Protein AF-A0A5D0XBS6-F1 (afdb_monomer)

Mean predicted aligned error: 8.11 Å

pLDDT: mean 87.55, std 9.99, range [47.62, 96.75]

Secondary structure (DSSP, 8-state):
--PPPPHHHHHHHHHHHHHHHHTS-SS-SEEEHHHHHHHH---HHHHHHHHHHTSS--EEETTEEEEEHHHHHHHH--

Sequence (78 aa):
MTRSPTIEERRQARQEALAALETLPTEPISVRVSTAVKLTGIPRSTLYELIKSGEIETVKIGRSTFIPYRCLRRLVEG

Foldseek 3Di:
DDDDDDPVSVVVVVVVVVVVVVPDDPDDQWDALVVLCVVQVDDSVVVVVCVVVVLWDWDDDPPGIITGVVSSCVVRVD

Radius of gyration: 20.36 Å; Cα contacts (8 Å, |Δi|>4): 59; chains: 1; bounding box: 42×28×57 Å

Solvent-accessible surface area (backbone atoms only — not comparable to full-atom values): 4774 Å² total; per-residue (Å²): 140,78,84,76,77,50,73,62,60,53,50,51,55,50,51,53,54,50,55,54,59,70,70,49,75,91,66,64,75,54,38,42,67,78,51,45,28,72,74,70,70,50,56,68,67,60,54,50,49,34,41,72,73,58,78,35,63,71,48,75,58,90,95,45,64,31,33,44,35,69,50,58,49,52,69,72,74,102

Nearest PDB structures (foldseek):
  4j2n-assembly1_A  TM=9.151E-01  e=1.809E-02  Pukovnikvirus pukovnik
  6amk-assembly1_A  TM=7.731E-01  e=1.527E-01  Streptomyces venezuelae
  6ama-assembly1_B  TM=7.477E-01  e=1.428E-01  Streptomyces venezuelae
  6amk-assembly1_B  TM=8.162E-01  e=3.631E-01  Streptomyces venezuelae
  5i44-assembly1_D  TM=7.583E-01  e=4.741E-01  Bacillus subtilis subsp. subtilis str. 168

Structure (mmCIF, N/CA/C/O backbone):
data_AF-A0A5D0XBS6-F1
#
_entry.id   AF-A0A5D0XBS6-F1
#
loop_
_atom_site.group_PDB
_atom_site.id
_atom_site.type_symbol
_atom_site.label_atom_id
_atom_site.label_alt_id
_atom_site.label_comp_id
_atom_site.label_asym_id
_atom_site.label_entity_id
_atom_site.label_seq_id
_atom_site.pdbx_PDB_ins_code
_atom_site.Cartn_x
_atom_site.Cartn_y
_atom_site.Cartn_z
_atom_site.occupancy
_atom_site.B_iso_or_equiv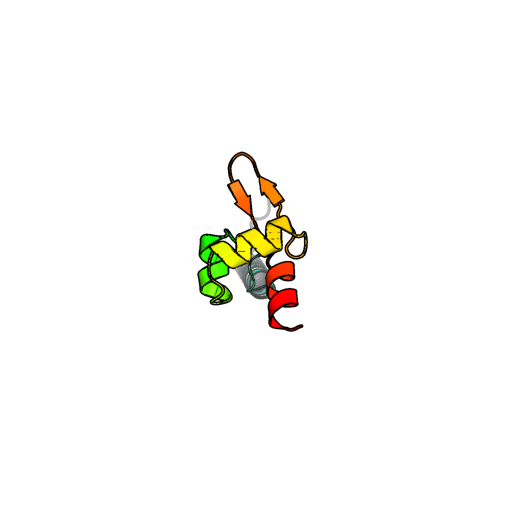
_atom_site.auth_seq_id
_atom_site.auth_comp_id
_atom_site.auth_asym_id
_atom_site.auth_atom_id
_atom_site.pdbx_PDB_model_num
ATOM 1 N N . MET A 1 1 ? 32.520 5.650 -40.039 1.00 47.62 1 MET A N 1
ATOM 2 C CA . MET A 1 1 ? 31.726 4.717 -40.869 1.00 47.62 1 MET A CA 1
ATOM 3 C C . MET A 1 1 ? 30.822 3.908 -39.950 1.00 47.62 1 MET A C 1
ATOM 5 O O . MET A 1 1 ? 31.253 2.892 -39.429 1.00 47.62 1 MET A O 1
ATOM 9 N N . THR A 1 2 ? 29.599 4.361 -39.693 1.00 54.56 2 THR A N 1
ATOM 10 C CA . THR A 1 2 ? 28.579 3.562 -38.996 1.00 54.56 2 THR A CA 1
ATOM 11 C C . THR A 1 2 ? 27.562 3.130 -40.042 1.00 54.56 2 THR A C 1
ATOM 13 O O . THR A 1 2 ? 26.935 3.973 -40.682 1.00 54.56 2 THR A O 1
ATOM 16 N N . ARG A 1 3 ? 27.457 1.818 -40.294 1.00 74.56 3 ARG A N 1
ATOM 17 C CA . ARG A 1 3 ? 26.410 1.286 -41.175 1.00 74.56 3 ARG A CA 1
ATOM 18 C C . ARG A 1 3 ? 25.063 1.622 -40.544 1.00 74.56 3 ARG A C 1
ATOM 20 O O . ARG A 1 3 ? 24.847 1.341 -39.369 1.00 74.56 3 ARG A O 1
ATOM 27 N N . SER A 1 4 ? 24.188 2.257 -41.318 1.00 62.75 4 SER A N 1
ATOM 28 C CA . SER A 1 4 ? 22.806 2.438 -40.889 1.00 62.75 4 SER A CA 1
ATOM 29 C C . SER A 1 4 ? 22.117 1.074 -40.915 1.00 62.75 4 SER A C 1
ATOM 31 O O . SER A 1 4 ? 22.246 0.381 -41.926 1.00 62.75 4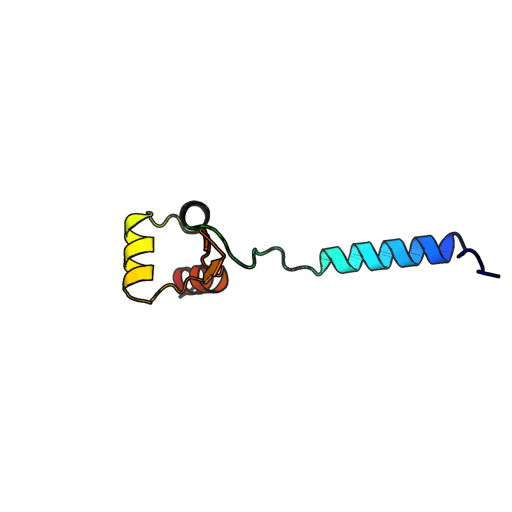 SER A O 1
ATOM 33 N N . PRO A 1 5 ? 21.414 0.683 -39.841 1.00 77.88 5 PRO A N 1
ATOM 34 C CA . PRO A 1 5 ? 20.687 -0.577 -39.816 1.00 77.88 5 PRO A CA 1
ATOM 35 C C . PRO A 1 5 ? 19.578 -0.553 -40.871 1.00 77.88 5 PRO A C 1
ATOM 37 O O . PRO A 1 5 ? 18.927 0.479 -41.092 1.00 77.88 5 PRO A O 1
ATOM 40 N N . THR A 1 6 ? 19.390 -1.689 -41.531 1.00 85.19 6 THR A N 1
ATOM 41 C CA . THR A 1 6 ? 18.342 -1.920 -42.525 1.00 85.19 6 THR A CA 1
ATOM 42 C C . THR A 1 6 ? 16.949 -1.791 -41.903 1.00 85.19 6 THR A C 1
ATOM 44 O O . THR A 1 6 ? 16.764 -1.857 -40.686 1.00 85.19 6 THR A O 1
ATOM 47 N N . ILE A 1 7 ? 15.940 -1.575 -42.755 1.00 80.06 7 ILE A N 1
ATOM 48 C CA . ILE A 1 7 ? 14.529 -1.494 -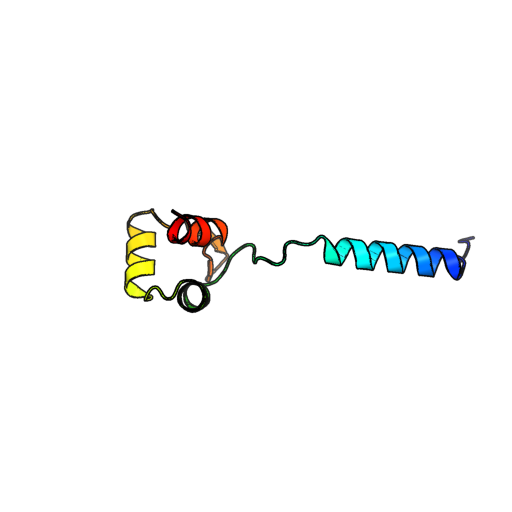42.340 1.00 80.06 7 ILE A CA 1
ATOM 49 C C . ILE A 1 7 ? 14.126 -2.742 -41.538 1.00 80.06 7 ILE A C 1
ATOM 51 O O . ILE A 1 7 ? 13.435 -2.616 -40.529 1.00 80.06 7 ILE A O 1
ATOM 55 N N . GLU A 1 8 ? 14.602 -3.920 -41.947 1.00 82.19 8 GLU A N 1
ATOM 56 C CA . GLU A 1 8 ? 14.258 -5.192 -41.312 1.00 82.19 8 GLU A CA 1
ATOM 57 C C . GLU A 1 8 ? 14.928 -5.355 -39.944 1.00 82.19 8 GLU A C 1
ATOM 59 O O . GLU A 1 8 ? 14.259 -5.700 -38.977 1.00 82.19 8 GLU A O 1
ATOM 64 N N . GLU A 1 9 ? 16.206 -4.986 -39.809 1.00 84.25 9 GLU A N 1
ATOM 65 C CA . GLU A 1 9 ? 16.898 -4.973 -38.510 1.00 84.25 9 GLU A CA 1
ATOM 66 C C . GLU A 1 9 ? 16.213 -4.017 -37.518 1.00 84.25 9 GLU A C 1
ATOM 68 O O . GLU A 1 9 ? 16.056 -4.333 -36.339 1.00 84.25 9 GLU A O 1
ATOM 73 N N . ARG A 1 10 ? 15.728 -2.862 -37.996 1.00 82.00 10 ARG A N 1
ATOM 74 C CA . ARG A 1 10 ? 14.934 -1.928 -37.177 1.00 82.00 10 ARG A CA 1
ATOM 75 C C . ARG A 1 10 ? 13.576 -2.512 -36.778 1.00 82.00 10 ARG A C 1
ATOM 77 O O . ARG A 1 10 ? 13.117 -2.267 -35.661 1.00 82.00 10 ARG A O 1
ATOM 84 N N . ARG A 1 11 ? 12.921 -3.251 -37.678 1.00 81.06 11 ARG A N 1
ATOM 85 C CA . ARG A 1 11 ? 11.630 -3.912 -37.426 1.00 81.06 11 ARG A CA 1
ATOM 86 C C . ARG A 1 11 ? 11.775 -5.023 -36.392 1.00 81.06 11 ARG A C 1
ATOM 88 O O . ARG A 1 11 ? 10.981 -5.062 -35.453 1.00 81.06 11 ARG A O 1
ATOM 95 N N . GLN A 1 12 ? 12.808 -5.846 -36.540 1.00 85.81 12 GLN A N 1
ATOM 96 C CA . GLN A 1 12 ? 13.139 -6.931 -35.626 1.00 85.81 12 GLN A CA 1
ATOM 97 C C . GLN A 1 12 ? 13.450 -6.391 -34.226 1.00 85.81 12 GLN A C 1
ATOM 99 O O . GLN A 1 12 ? 12.801 -6.788 -33.263 1.00 85.81 12 GLN A O 1
ATOM 104 N N . ALA A 1 13 ? 14.325 -5.385 -34.115 1.00 83.56 13 ALA A N 1
ATOM 105 C CA . ALA A 1 13 ? 14.641 -4.753 -32.832 1.00 83.56 13 ALA A CA 1
ATOM 106 C C . ALA A 1 13 ? 13.400 -4.143 -32.147 1.00 83.56 13 ALA A C 1
ATOM 108 O O . ALA A 1 13 ? 13.259 -4.197 -30.925 1.00 83.56 13 ALA A O 1
ATOM 109 N N . ARG A 1 14 ? 12.462 -3.581 -32.925 1.00 80.12 14 ARG A N 1
ATOM 110 C CA . ARG A 1 14 ? 11.186 -3.078 -32.395 1.00 80.12 14 ARG A CA 1
ATOM 111 C C . ARG A 1 14 ? 10.286 -4.209 -31.894 1.00 80.12 14 ARG A C 1
ATOM 113 O O . ARG A 1 14 ? 9.655 -4.037 -30.854 1.00 80.12 14 ARG A O 1
ATOM 120 N N . GLN A 1 15 ? 10.197 -5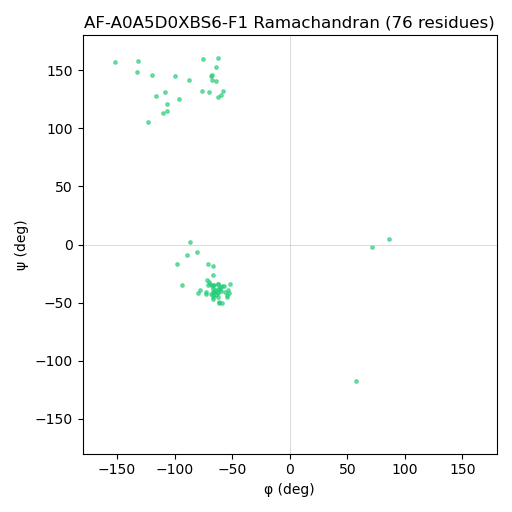.322 -32.624 1.00 83.38 15 GLN A N 1
ATOM 121 C CA . GLN A 1 15 ? 9.419 -6.492 -32.201 1.00 83.38 15 GLN A CA 1
ATOM 122 C C . GLN A 1 15 ? 9.989 -7.118 -30.928 1.00 83.38 15 GLN A C 1
ATOM 124 O O . GLN A 1 15 ? 9.230 -7.398 -30.006 1.00 83.38 15 GLN A O 1
ATOM 129 N N . GLU A 1 16 ? 11.307 -7.254 -30.836 1.00 83.38 16 GLU A N 1
ATOM 130 C CA . GLU A 1 16 ? 11.986 -7.757 -29.638 1.00 83.38 16 GLU A CA 1
ATOM 131 C C . GLU A 1 16 ? 11.768 -6.835 -28.432 1.00 83.38 16 GLU A C 1
ATOM 133 O O . GLU A 1 16 ? 11.471 -7.308 -27.337 1.00 83.38 16 GLU A O 1
ATOM 138 N N . ALA A 1 17 ? 11.820 -5.513 -28.631 1.00 79.50 17 ALA A N 1
ATOM 139 C CA . ALA A 1 17 ? 11.524 -4.547 -27.575 1.00 79.50 17 ALA A CA 1
ATOM 140 C C . ALA A 1 17 ? 10.059 -4.610 -27.100 1.00 79.50 17 ALA A C 1
ATOM 142 O O . ALA A 1 17 ? 9.798 -4.486 -25.906 1.00 79.50 17 ALA A O 1
ATOM 143 N N . LEU A 1 18 ? 9.103 -4.812 -28.014 1.00 80.19 18 LEU A N 1
ATOM 144 C CA . LEU A 1 18 ? 7.686 -4.984 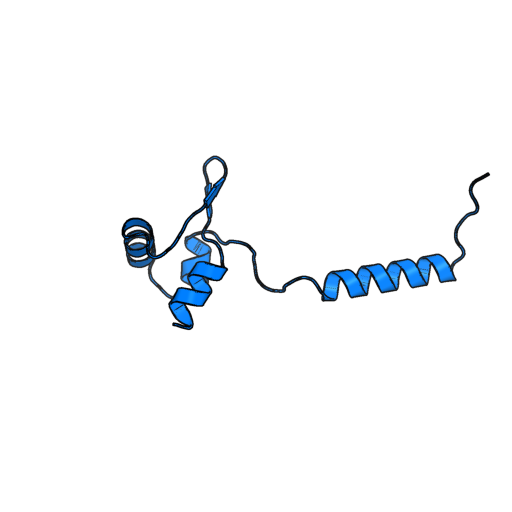-27.671 1.00 80.19 18 LEU A CA 1
ATOM 145 C C . LEU A 1 18 ? 7.450 -6.280 -26.886 1.00 80.19 18 LEU A C 1
ATOM 147 O O . LEU A 1 18 ? 6.830 -6.229 -25.827 1.00 80.19 18 LEU A O 1
ATOM 151 N N . ALA A 1 19 ? 8.008 -7.403 -27.343 1.00 82.50 19 ALA A N 1
ATOM 152 C CA . ALA A 1 19 ? 7.923 -8.681 -26.634 1.00 82.50 19 ALA A CA 1
ATOM 153 C C . ALA A 1 19 ? 8.566 -8.607 -25.236 1.00 82.50 19 ALA A C 1
ATOM 155 O O . ALA A 1 19 ? 8.040 -9.160 -24.273 1.00 82.50 19 ALA A O 1
ATOM 156 N N . ALA A 1 20 ? 9.668 -7.863 -25.086 1.00 77.19 20 ALA A N 1
ATOM 157 C CA . ALA A 1 20 ? 10.289 -7.636 -23.783 1.00 77.19 20 ALA A CA 1
ATOM 158 C C . ALA A 1 20 ? 9.360 -6.884 -22.807 1.00 77.19 20 ALA A C 1
ATOM 160 O O . ALA A 1 20 ? 9.309 -7.225 -21.625 1.00 77.19 20 ALA A O 1
ATOM 161 N N . LEU A 1 21 ? 8.588 -5.899 -23.282 1.00 76.19 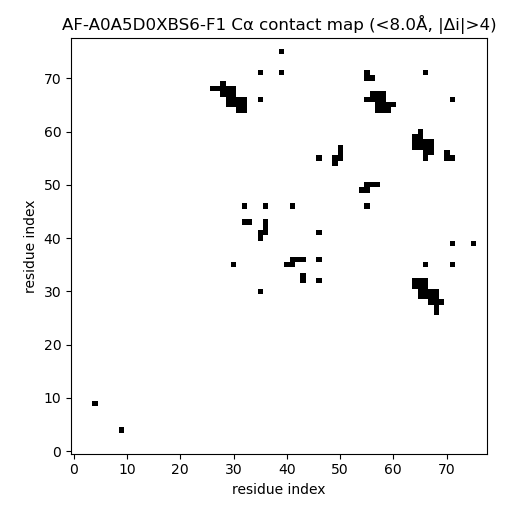21 LEU A N 1
ATOM 162 C CA . LEU A 1 21 ? 7.607 -5.191 -22.447 1.00 76.19 21 LEU A CA 1
ATOM 163 C C . LEU A 1 21 ? 6.450 -6.098 -22.008 1.00 76.19 21 LEU A C 1
ATOM 165 O O . LEU A 1 21 ? 5.978 -5.961 -20.882 1.00 76.19 21 LEU A O 1
ATOM 169 N N . GLU A 1 22 ? 6.025 -7.036 -22.858 1.00 76.81 22 GLU A N 1
ATOM 170 C CA . GLU A 1 22 ? 4.971 -8.010 -22.531 1.00 76.81 22 GLU A CA 1
ATOM 171 C C . GLU A 1 22 ? 5.392 -8.992 -21.429 1.00 76.81 22 GLU A C 1
ATOM 173 O O . GLU A 1 22 ? 4.546 -9.479 -20.683 1.00 76.81 22 GLU A O 1
ATOM 178 N N . THR A 1 23 ? 6.695 -9.251 -21.274 1.00 76.31 23 THR A N 1
ATOM 179 C CA . THR A 1 23 ? 7.214 -10.114 -20.197 1.00 76.31 23 THR A CA 1
ATOM 180 C C . THR A 1 23 ? 7.348 -9.422 -18.840 1.00 76.31 23 THR A C 1
ATOM 182 O O . THR A 1 23 ? 7.655 -10.081 -17.843 1.00 76.31 23 THR A O 1
ATOM 185 N N . LEU A 1 24 ? 7.131 -8.105 -18.764 1.00 73.56 24 LEU A N 1
ATOM 186 C CA . LEU A 1 24 ? 7.187 -7.394 -17.491 1.00 73.56 24 LEU A CA 1
ATOM 187 C C . LEU A 1 24 ? 6.029 -7.832 -16.581 1.00 73.56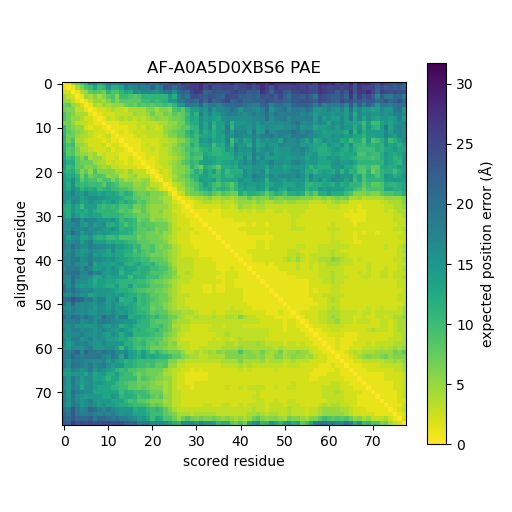 24 LEU A C 1
ATOM 189 O O . LEU A 1 24 ? 4.903 -8.013 -17.051 1.00 73.56 24 LEU A O 1
ATOM 193 N N . PRO A 1 25 ? 6.264 -7.967 -15.265 1.00 74.25 25 PRO A N 1
ATOM 194 C CA . PRO A 1 25 ? 5.196 -8.305 -14.338 1.00 74.25 25 PRO A CA 1
ATOM 195 C C . PRO A 1 25 ? 4.105 -7.228 -14.383 1.00 74.25 25 PRO A C 1
ATOM 197 O O . PRO A 1 25 ? 4.379 -6.039 -14.223 1.00 74.25 25 PRO A O 1
ATOM 200 N N . THR A 1 26 ? 2.854 -7.655 -14.566 1.00 82.44 26 THR A N 1
ATOM 201 C CA . THR A 1 26 ? 1.672 -6.771 -14.524 1.00 82.44 26 THR A CA 1
ATOM 202 C C . THR A 1 26 ? 1.434 -6.206 -13.119 1.00 82.44 26 THR A C 1
ATOM 204 O O . THR A 1 26 ? 0.733 -5.212 -12.936 1.00 82.44 26 THR A O 1
ATOM 207 N N . GLU A 1 27 ? 2.028 -6.838 -12.109 1.00 85.38 27 GLU A N 1
ATOM 208 C CA . GLU A 1 27 ? 1.863 -6.482 -10.710 1.00 85.38 27 GLU A CA 1
ATOM 209 C C . GLU A 1 27 ? 2.852 -5.405 -10.258 1.00 85.38 27 GLU A C 1
ATOM 211 O O . GLU A 1 27 ? 4.031 -5.428 -10.626 1.00 85.38 27 GLU A O 1
ATOM 216 N N . PRO A 1 28 ? 2.410 -4.463 -9.408 1.00 89.50 28 PRO A N 1
ATOM 217 C CA . PRO A 1 28 ? 3.290 -3.431 -8.891 1.00 89.50 28 PRO A CA 1
ATOM 218 C C . PRO A 1 28 ? 4.329 -4.026 -7.935 1.00 89.50 28 PRO A C 1
ATOM 220 O O . PRO A 1 28 ? 4.034 -4.900 -7.130 1.00 89.50 28 PRO A O 1
ATOM 223 N N . ILE A 1 29 ? 5.543 -3.474 -7.932 1.00 92.31 29 ILE A N 1
ATOM 224 C CA . ILE A 1 29 ? 6.597 -3.871 -6.978 1.00 92.31 29 ILE A CA 1
ATOM 225 C C . ILE A 1 29 ? 6.203 -3.481 -5.542 1.00 92.31 29 ILE A C 1
ATOM 227 O O . ILE A 1 29 ? 6.378 -4.236 -4.582 1.00 92.31 29 ILE A O 1
ATOM 231 N N . SER A 1 30 ? 5.665 -2.272 -5.382 1.00 93.81 30 SER A N 1
ATOM 232 C CA . SER A 1 30 ? 5.174 -1.754 -4.109 1.00 93.81 30 SER A CA 1
ATOM 233 C C . SER A 1 30 ? 4.063 -0.736 -4.335 1.00 93.81 30 SER A C 1
ATOM 235 O O . SER A 1 30 ? 3.956 -0.133 -5.404 1.00 93.81 30 SER A O 1
ATOM 237 N N . VAL A 1 31 ? 3.232 -0.538 -3.318 1.00 95.19 31 VAL A N 1
ATOM 238 C CA . VAL A 1 31 ? 2.097 0.386 -3.359 1.00 95.19 31 VAL A CA 1
ATOM 239 C C . VAL A 1 31 ? 2.078 1.274 -2.118 1.00 95.19 31 VAL A C 1
ATOM 241 O O . VAL A 1 31 ? 2.644 0.942 -1.079 1.00 95.19 31 VAL A O 1
ATOM 244 N N . ARG A 1 32 ? 1.415 2.432 -2.197 1.00 95.00 32 ARG A N 1
ATOM 245 C CA . ARG A 1 32 ? 1.145 3.250 -1.002 1.00 95.00 32 ARG A CA 1
ATOM 246 C C . ARG A 1 32 ? 0.021 2.634 -0.174 1.00 95.00 32 ARG A C 1
ATOM 248 O O . ARG A 1 32 ? -0.834 1.942 -0.716 1.00 95.00 32 ARG A O 1
ATOM 255 N N . VAL A 1 33 ? -0.054 3.001 1.106 1.00 93.62 33 VAL A N 1
ATOM 256 C CA . VAL A 1 33 ? -1.134 2.571 2.018 1.00 93.62 33 VAL A CA 1
ATOM 257 C C . VAL A 1 33 ? -2.525 2.861 1.438 1.00 93.62 33 VAL A C 1
ATOM 259 O O . VAL A 1 33 ? -3.407 2.019 1.498 1.00 93.62 33 VAL A O 1
ATOM 262 N N . SER A 1 34 ? -2.733 4.027 0.815 1.00 94.00 34 SER A N 1
ATOM 263 C CA . SER A 1 34 ? -4.019 4.364 0.177 1.00 94.00 34 SER A CA 1
ATOM 264 C C . SER A 1 34 ? -4.389 3.432 -0.973 1.00 94.00 34 SER A C 1
ATOM 266 O O . SER A 1 34 ? -5.567 3.186 -1.199 1.00 94.00 34 SER A O 1
ATOM 268 N N . THR A 1 35 ? -3.399 2.947 -1.716 1.00 95.44 35 THR A N 1
ATOM 269 C CA . THR A 1 35 ? -3.605 1.992 -2.804 1.00 95.44 35 THR A CA 1
ATOM 270 C C . THR A 1 35 ? -3.820 0.591 -2.248 1.00 95.44 35 THR A C 1
ATOM 272 O O . THR A 1 35 ? -4.708 -0.100 -2.726 1.00 95.44 35 THR A O 1
ATOM 275 N N . ALA A 1 36 ? -3.090 0.202 -1.198 1.00 94.62 36 ALA A N 1
ATOM 276 C CA . ALA A 1 36 ? -3.289 -1.073 -0.513 1.00 94.62 36 ALA A CA 1
ATOM 277 C C . ALA A 1 36 ? -4.741 -1.246 -0.046 1.00 94.62 36 ALA A C 1
ATOM 279 O O . ALA A 1 36 ? -5.343 -2.261 -0.356 1.00 94.62 36 ALA A O 1
ATOM 280 N N . VAL A 1 37 ? -5.340 -0.214 0.563 1.00 95.50 37 VAL A N 1
ATOM 281 C CA . VAL A 1 37 ? -6.768 -0.211 0.951 1.00 95.50 37 VAL A CA 1
ATOM 282 C C . VAL A 1 37 ? -7.687 -0.526 -0.228 1.00 95.50 37 VAL A C 1
ATOM 284 O O . VAL A 1 37 ? -8.633 -1.289 -0.088 1.00 95.50 37 VAL A O 1
ATOM 287 N N . LYS A 1 38 ? -7.424 0.061 -1.402 1.00 93.94 38 LYS A N 1
ATOM 288 C CA . LYS A 1 38 ? -8.249 -0.160 -2.600 1.00 93.94 38 LYS A CA 1
ATOM 289 C C . LYS A 1 38 ? -8.084 -1.568 -3.164 1.00 93.94 38 LYS A C 1
ATOM 291 O O . LYS A 1 38 ? -9.022 -2.086 -3.749 1.00 93.94 38 LYS A O 1
ATOM 296 N N . LEU A 1 39 ? -6.892 -2.143 -3.023 1.00 92.69 39 LEU A N 1
ATOM 297 C CA . LEU A 1 39 ? -6.567 -3.470 -3.537 1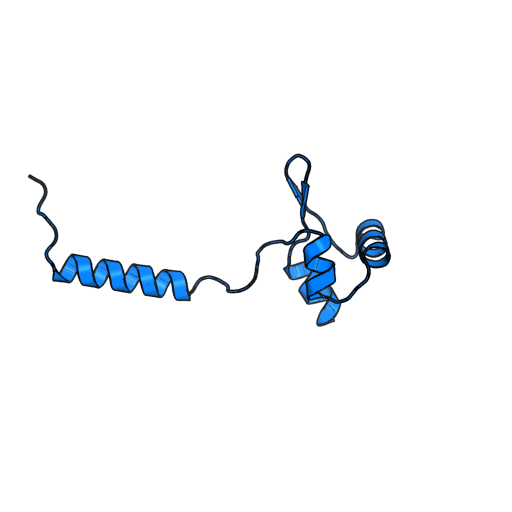.00 92.69 39 LEU A CA 1
ATOM 298 C C . LEU A 1 39 ? -7.087 -4.581 -2.625 1.00 92.69 39 LEU A C 1
ATOM 300 O O . LEU A 1 39 ? -7.597 -5.573 -3.125 1.00 92.69 39 LEU A O 1
ATOM 304 N N . THR A 1 40 ? -6.957 -4.422 -1.307 1.00 91.75 40 THR A N 1
ATOM 305 C CA . THR A 1 40 ? -7.304 -5.469 -0.335 1.00 91.75 40 THR A CA 1
ATOM 306 C C . THR A 1 40 ? -8.688 -5.292 0.284 1.00 91.75 40 THR A C 1
ATOM 308 O O . THR A 1 40 ? -9.193 -6.217 0.906 1.00 91.75 40 THR A O 1
ATOM 311 N N . GLY A 1 41 ? -9.292 -4.103 0.185 1.00 93.88 41 GLY A N 1
ATOM 312 C CA . GLY A 1 41 ? -10.534 -3.760 0.889 1.00 93.88 41 GLY A CA 1
ATOM 313 C C . GLY A 1 41 ? -10.370 -3.564 2.403 1.00 93.88 41 GLY A C 1
ATOM 314 O O . GLY A 1 41 ? -11.327 -3.193 3.080 1.00 93.88 41 GLY A O 1
ATOM 315 N N . ILE A 1 42 ? -9.165 -3.765 2.947 1.00 94.00 42 ILE A N 1
ATOM 316 C CA . ILE A 1 42 ? -8.883 -3.643 4.381 1.00 94.00 42 ILE A CA 1
ATOM 317 C C . ILE A 1 42 ? -8.802 -2.154 4.759 1.00 94.00 42 ILE A C 1
ATOM 319 O O . ILE A 1 42 ? -8.097 -1.383 4.092 1.00 94.00 42 ILE A O 1
ATOM 323 N N . PRO A 1 43 ? -9.478 -1.715 5.837 1.00 95.81 43 PRO A N 1
ATOM 324 C CA . PRO A 1 43 ? -9.446 -0.321 6.260 1.00 95.81 43 PRO A CA 1
ATOM 325 C C . PRO A 1 43 ? -8.037 0.124 6.681 1.00 95.81 43 PRO A C 1
ATOM 327 O O . PRO A 1 43 ? -7.208 -0.657 7.151 1.00 95.81 43 PRO A O 1
ATOM 330 N N . ARG A 1 44 ? -7.763 1.431 6.541 1.00 95.56 44 ARG A N 1
ATOM 331 C CA . ARG A 1 44 ? -6.439 2.014 6.840 1.00 95.56 44 ARG A CA 1
ATOM 332 C C . ARG A 1 44 ? -5.965 1.732 8.261 1.00 95.56 44 ARG A C 1
ATOM 334 O O . ARG A 1 44 ? -4.776 1.503 8.439 1.00 95.56 44 ARG A O 1
ATOM 341 N N . SER A 1 45 ? -6.856 1.809 9.248 1.00 96.75 45 SER A N 1
ATOM 342 C CA . SER A 1 45 ? -6.522 1.578 10.659 1.00 96.75 45 SER A CA 1
ATOM 343 C C . SER A 1 45 ? -5.952 0.179 10.861 1.00 96.75 45 SER A C 1
ATOM 345 O O . SER A 1 45 ? -4.840 0.053 11.359 1.00 96.75 45 SER A O 1
ATOM 347 N N . THR A 1 46 ? -6.643 -0.839 10.353 1.00 96.00 46 THR A N 1
ATOM 348 C CA . THR A 1 46 ? -6.202 -2.235 10.422 1.00 96.00 46 THR A CA 1
ATOM 349 C C . THR A 1 46 ? -4.889 -2.445 9.676 1.00 96.00 46 THR A C 1
ATOM 351 O O . THR A 1 46 ? -3.982 -3.069 10.208 1.00 96.00 46 THR A O 1
ATOM 354 N N . LEU A 1 47 ? -4.707 -1.852 8.490 1.00 94.94 47 LEU A N 1
ATOM 355 C CA . LEU A 1 47 ? -3.406 -1.918 7.810 1.00 94.94 47 LEU A CA 1
ATOM 356 C C . LEU A 1 47 ? -2.277 -1.312 8.655 1.00 94.94 47 LEU A C 1
ATOM 358 O O . LEU A 1 47 ? -1.185 -1.866 8.691 1.00 94.94 47 LEU A O 1
ATOM 362 N N . TYR A 1 48 ? -2.512 -0.194 9.344 1.00 95.69 48 TYR A N 1
ATOM 363 C CA . TYR A 1 48 ? -1.502 0.381 10.234 1.00 95.69 48 TYR A CA 1
ATOM 364 C C . TYR A 1 48 ? -1.251 -0.467 11.483 1.00 95.69 48 TYR A C 1
ATOM 366 O O . TYR A 1 48 ? -0.109 -0.518 11.938 1.00 95.69 48 TYR A O 1
ATOM 374 N N . GLU A 1 49 ? -2.267 -1.141 12.019 1.00 96.56 49 GLU A N 1
ATOM 375 C CA . GLU A 1 49 ? -2.104 -2.111 13.108 1.00 96.56 49 GLU A CA 1
ATOM 376 C C . GLU A 1 49 ? -1.232 -3.289 12.671 1.00 96.56 49 GLU A C 1
ATOM 378 O O . GLU A 1 49 ? -0.279 -3.612 13.374 1.00 96.56 49 GLU A O 1
ATOM 383 N N . LEU A 1 50 ? -1.474 -3.840 11.479 1.00 94.69 50 LEU A N 1
ATOM 384 C CA . LEU A 1 50 ? -0.680 -4.927 10.894 1.00 94.69 50 LEU A CA 1
ATOM 385 C C . LEU A 1 50 ? 0.760 -4.498 10.569 1.00 94.69 50 LEU A C 1
ATOM 387 O O . LEU A 1 50 ? 1.713 -5.259 10.720 1.00 94.69 50 LEU A O 1
ATOM 391 N N . ILE A 1 51 ? 0.953 -3.247 10.149 1.00 94.44 51 ILE A N 1
ATOM 392 C CA . ILE A 1 51 ? 2.298 -2.678 9.979 1.00 94.44 51 ILE A CA 1
ATOM 393 C C . ILE A 1 51 ? 2.994 -2.543 11.340 1.00 94.44 51 ILE A C 1
ATOM 395 O O . ILE A 1 51 ? 4.188 -2.810 11.457 1.00 94.44 51 ILE A O 1
ATOM 399 N N . LYS A 1 52 ? 2.262 -2.124 12.378 1.00 95.25 52 LYS A N 1
ATOM 400 C CA . LYS A 1 52 ? 2.799 -1.950 13.733 1.00 95.25 52 LYS A CA 1
ATOM 401 C C . LYS A 1 52 ? 3.104 -3.289 14.411 1.00 95.25 52 LYS A C 1
ATOM 403 O O . LYS A 1 52 ? 4.076 -3.354 15.159 1.00 95.25 52 LYS A O 1
ATOM 408 N N . SER A 1 53 ? 2.305 -4.328 14.159 1.00 95.06 53 SER A N 1
ATOM 409 C CA . SER A 1 53 ? 2.560 -5.694 14.636 1.00 95.06 53 SER A CA 1
ATOM 410 C C . SER A 1 53 ? 3.740 -6.354 13.916 1.00 95.06 53 SER A C 1
ATOM 412 O O . SER A 1 53 ? 4.294 -7.323 14.427 1.00 95.06 53 SER A O 1
ATOM 414 N N . GLY A 1 54 ? 4.152 -5.812 12.764 1.00 92.44 54 GLY A N 1
ATOM 415 C CA . GLY A 1 54 ? 5.226 -6.353 11.930 1.00 92.44 54 GLY A CA 1
ATOM 416 C C . GLY A 1 54 ? 4.758 -7.421 10.942 1.00 92.44 54 GLY A C 1
ATOM 417 O O . GLY A 1 54 ? 5.579 -7.981 10.223 1.00 92.44 54 GLY A O 1
ATOM 418 N N . GLU A 1 55 ? 3.454 -7.681 10.872 1.00 91.81 55 GLU A N 1
ATOM 419 C CA . GLU A 1 55 ? 2.854 -8.645 9.946 1.00 91.81 55 GLU A CA 1
ATOM 420 C C . GLU A 1 55 ? 2.883 -8.142 8.494 1.00 91.81 55 GLU A C 1
ATOM 422 O O . GLU A 1 55 ? 3.045 -8.920 7.554 1.00 91.81 55 GLU A O 1
ATOM 427 N N . ILE A 1 56 ? 2.813 -6.819 8.302 1.00 94.19 56 ILE A N 1
ATOM 428 C CA . ILE A 1 56 ? 3.044 -6.169 7.008 1.00 94.19 56 ILE A CA 1
ATOM 429 C C . ILE A 1 56 ? 4.355 -5.386 7.047 1.00 94.19 56 ILE A C 1
ATOM 431 O O . ILE A 1 56 ? 4.470 -4.343 7.694 1.00 94.19 56 ILE A O 1
ATOM 435 N N . GLU A 1 57 ? 5.331 -5.840 6.262 1.00 93.94 57 GLU A N 1
ATOM 436 C CA . GLU A 1 57 ? 6.576 -5.106 6.052 1.00 93.94 57 GLU A CA 1
ATOM 437 C C . GLU A 1 57 ? 6.338 -3.805 5.268 1.00 93.94 57 GLU A C 1
ATOM 439 O O . GLU A 1 57 ? 5.519 -3.734 4.346 1.00 93.94 57 GLU A O 1
ATOM 444 N N . THR A 1 58 ? 7.113 -2.766 5.587 1.00 95.62 58 THR A N 1
ATOM 445 C CA . THR A 1 58 ? 7.093 -1.499 4.847 1.00 95.62 58 THR A CA 1
ATOM 446 C C . THR A 1 58 ? 8.498 -1.017 4.522 1.00 95.62 58 THR A C 1
ATOM 448 O O . THR A 1 58 ? 9.444 -1.241 5.272 1.00 95.62 58 THR A O 1
ATOM 451 N N . VAL A 1 59 ? 8.632 -0.331 3.389 1.00 94.94 59 VAL A N 1
ATOM 452 C CA . VAL A 1 59 ? 9.881 0.271 2.923 1.00 94.94 59 VAL A CA 1
ATOM 453 C C . VAL A 1 59 ? 9.709 1.781 2.877 1.00 94.94 59 VAL A C 1
ATOM 455 O O . VAL A 1 59 ? 8.772 2.303 2.267 1.00 94.94 59 VAL A O 1
ATOM 458 N N . LYS A 1 60 ? 10.627 2.505 3.515 1.00 93.88 60 LYS A N 1
ATOM 459 C CA . LYS A 1 60 ? 10.632 3.967 3.510 1.00 93.88 60 LYS A CA 1
ATOM 460 C C . LYS A 1 60 ? 11.572 4.487 2.428 1.00 93.88 60 LYS A C 1
ATOM 462 O O . LYS A 1 60 ? 12.751 4.155 2.422 1.00 93.88 60 LYS A O 1
ATOM 467 N N . ILE A 1 61 ? 11.052 5.335 1.542 1.00 93.62 61 ILE A N 1
ATOM 468 C CA . ILE A 1 61 ? 11.831 6.018 0.503 1.00 93.62 61 ILE A CA 1
ATOM 469 C C . ILE A 1 61 ? 11.617 7.522 0.685 1.00 93.62 61 ILE A C 1
ATOM 471 O O . ILE A 1 61 ? 10.538 8.066 0.419 1.00 93.62 61 ILE A O 1
ATOM 475 N N . GLY A 1 62 ? 12.643 8.194 1.215 1.00 93.69 62 GLY A N 1
ATOM 476 C CA . GLY A 1 62 ? 12.571 9.595 1.625 1.00 93.69 62 GLY A CA 1
ATOM 477 C C . GLY A 1 62 ? 11.470 9.828 2.665 1.00 93.69 62 GLY A C 1
ATOM 478 O O . GLY A 1 62 ? 11.495 9.279 3.768 1.00 93.69 62 GLY A O 1
ATOM 479 N N . ARG A 1 63 ? 10.478 10.652 2.308 1.00 91.94 63 ARG A N 1
ATOM 480 C CA . ARG A 1 63 ? 9.324 10.974 3.170 1.00 91.94 63 ARG A CA 1
ATOM 481 C C . ARG A 1 63 ? 8.139 10.020 2.997 1.00 91.94 63 ARG A C 1
ATOM 483 O O . ARG A 1 63 ? 7.179 10.120 3.753 1.00 91.94 63 ARG A O 1
ATOM 490 N N . SER A 1 64 ? 8.178 9.142 1.997 1.00 91.12 64 SER A N 1
ATOM 491 C CA . SER A 1 64 ? 7.071 8.241 1.668 1.00 91.12 64 SER A CA 1
ATOM 492 C C . SER A 1 64 ? 7.300 6.840 2.231 1.00 91.12 64 SER A C 1
ATOM 494 O O . SER A 1 64 ? 8.424 6.341 2.234 1.00 91.12 64 SER A O 1
ATOM 496 N N . THR A 1 65 ? 6.212 6.192 2.644 1.00 92.12 65 THR A N 1
ATOM 497 C CA . THR A 1 65 ? 6.189 4.782 3.052 1.00 92.12 65 THR A CA 1
ATOM 498 C C . THR A 1 65 ? 5.470 3.956 1.993 1.00 92.12 65 THR A C 1
ATOM 500 O O . THR A 1 65 ? 4.369 4.314 1.558 1.00 92.12 65 THR A O 1
ATOM 503 N N . PHE A 1 66 ? 6.092 2.853 1.598 1.00 95.81 66 PHE A N 1
ATOM 504 C CA . PHE A 1 66 ? 5.597 1.911 0.605 1.00 95.81 66 PHE A CA 1
ATOM 505 C C . PHE A 1 66 ? 5.422 0.533 1.233 1.00 95.81 66 PHE A C 1
ATOM 507 O O . PHE A 1 66 ? 6.191 0.135 2.104 1.00 95.81 66 PHE A O 1
ATOM 514 N N . ILE A 1 67 ? 4.413 -0.194 0.774 1.00 95.31 67 ILE A N 1
ATOM 515 C CA . ILE A 1 67 ? 4.154 -1.580 1.147 1.00 95.31 67 ILE A CA 1
ATOM 516 C C . ILE A 1 67 ? 4.548 -2.445 -0.055 1.00 95.31 67 ILE A C 1
ATOM 518 O O . ILE A 1 67 ? 3.997 -2.230 -1.141 1.00 95.31 67 ILE 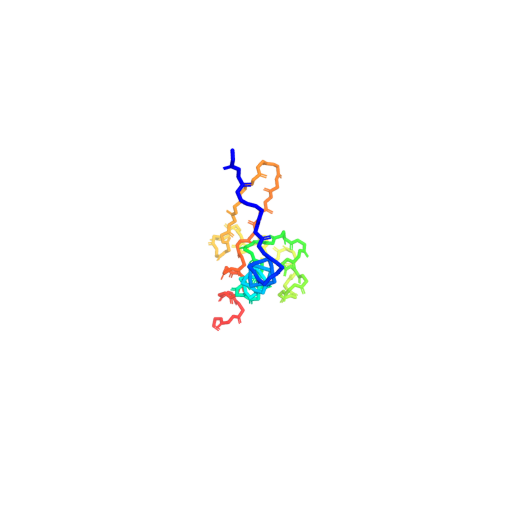A O 1
ATOM 522 N N . PRO A 1 68 ? 5.492 -3.392 0.081 1.00 95.31 68 PRO A N 1
ATOM 523 C CA . PRO A 1 68 ? 5.782 -4.358 -0.971 1.00 95.31 68 PRO A CA 1
ATOM 524 C C . PRO A 1 68 ? 4.522 -5.147 -1.333 1.00 95.31 68 PRO A C 1
ATOM 526 O O . PRO A 1 68 ? 3.837 -5.668 -0.452 1.00 95.31 68 PRO A O 1
ATOM 529 N N . TYR A 1 69 ? 4.219 -5.270 -2.625 1.00 94.19 69 TYR A N 1
ATOM 530 C CA . TYR A 1 69 ? 2.975 -5.917 -3.061 1.00 94.19 69 TYR A CA 1
ATOM 531 C C . TYR A 1 69 ? 2.902 -7.389 -2.628 1.00 94.19 69 TYR A C 1
ATOM 533 O O . TYR A 1 69 ? 1.851 -7.860 -2.203 1.00 94.19 69 TYR A O 1
ATOM 541 N N . ARG A 1 70 ? 4.053 -8.074 -2.593 1.00 92.19 70 ARG A N 1
ATOM 542 C CA . ARG A 1 70 ? 4.193 -9.441 -2.062 1.00 92.19 70 ARG A CA 1
ATOM 543 C C . ARG A 1 70 ? 3.627 -9.621 -0.646 1.00 92.19 70 ARG A C 1
ATOM 545 O O . ARG A 1 70 ? 3.114 -10.691 -0.348 1.00 92.19 70 ARG A O 1
ATOM 552 N N . CYS A 1 71 ? 3.712 -8.606 0.219 1.00 91.88 71 CYS A N 1
ATOM 553 C CA . CYS A 1 71 ? 3.196 -8.682 1.588 1.00 91.88 71 CYS A CA 1
ATOM 554 C C . CYS A 1 71 ? 1.666 -8.642 1.590 1.00 91.88 71 CYS A C 1
ATOM 556 O O . CYS A 1 71 ? 1.033 -9.414 2.298 1.00 91.88 71 CYS A O 1
ATOM 558 N N . LEU A 1 72 ? 1.076 -7.790 0.744 1.00 92.44 72 LEU A N 1
ATOM 559 C CA . LEU A 1 72 ? -0.377 -7.718 0.580 1.00 92.44 72 LEU A CA 1
ATOM 560 C C . LEU A 1 72 ? -0.935 -8.999 -0.035 1.00 92.44 72 LEU A C 1
ATOM 562 O O . LEU A 1 72 ? -1.967 -9.483 0.411 1.00 92.44 72 LEU A O 1
ATOM 566 N N . ARG A 1 73 ? -0.240 -9.560 -1.028 1.00 91.56 73 ARG A N 1
ATOM 567 C CA . ARG A 1 73 ? -0.643 -10.821 -1.649 1.00 91.56 73 ARG A CA 1
ATOM 568 C C . ARG A 1 73 ? -0.644 -11.962 -0.624 1.00 91.56 73 ARG A C 1
ATOM 570 O O . ARG A 1 73 ? -1.658 -12.625 -0.468 1.00 91.56 73 ARG A O 1
ATOM 577 N N . ARG A 1 74 ? 0.444 -12.118 0.143 1.00 91.12 74 ARG A N 1
ATOM 578 C CA . ARG A 1 74 ? 0.542 -13.121 1.222 1.00 91.12 74 ARG A CA 1
ATOM 579 C C . ARG A 1 74 ? -0.547 -12.980 2.285 1.00 91.12 74 ARG A C 1
ATOM 581 O O . ARG A 1 74 ? -0.994 -13.985 2.808 1.00 91.12 74 ARG A O 1
ATOM 588 N N . LEU A 1 75 ? -0.948 -11.751 2.602 1.00 89.94 75 LEU A N 1
ATOM 589 C CA . LEU A 1 75 ? -1.999 -11.486 3.583 1.00 89.94 75 LEU A CA 1
ATOM 590 C C . LEU A 1 75 ? -3.381 -11.969 3.111 1.00 89.94 75 LEU A C 1
ATOM 592 O O . LEU A 1 75 ? -4.188 -12.382 3.932 1.00 89.94 75 LEU A O 1
ATOM 596 N N . VAL A 1 76 ? -3.671 -11.867 1.809 1.00 87.31 76 VAL A N 1
ATOM 597 C CA . VAL A 1 76 ? -4.996 -12.180 1.241 1.00 87.31 76 VAL A CA 1
ATOM 598 C C . VAL A 1 76 ? -5.092 -13.625 0.750 1.00 87.31 76 VAL A C 1
ATOM 600 O O . VAL A 1 76 ? -6.155 -14.225 0.849 1.00 87.31 76 VAL A O 1
ATOM 603 N N . GLU A 1 77 ? -4.003 -14.177 0.215 1.00 86.06 77 GLU A N 1
ATOM 604 C CA . GLU A 1 77 ? -3.931 -15.563 -0.279 1.00 86.06 77 GLU A CA 1
ATOM 605 C C . GLU A 1 77 ? -3.574 -16.587 0.814 1.00 86.06 77 GLU A C 1
ATOM 607 O O . GLU A 1 77 ? -3.396 -17.761 0.491 1.00 86.06 77 GLU A O 1
ATOM 612 N N . GLY A 1 78 ? -3.411 -16.135 2.064 1.00 58.16 78 GLY A N 1
ATOM 613 C CA . GLY A 1 78 ? -3.038 -16.959 3.219 1.00 58.16 78 GLY A CA 1
ATOM 614 C C . GLY A 1 78 ? -3.963 -18.141 3.474 1.00 58.16 78 GLY A C 1
ATOM 615 O O . GLY A 1 78 ? -5.196 -17.976 3.341 1.00 58.16 78 GLY A O 1
#